Protein AF-A0A4V1DMQ6-F1 (afdb_monomer_lite)

Organism: Escherichia coli O157:H7 (NCBI:txid83334)

Foldseek 3Di:
DDPVVVVVVVVVVVVVVVVVVVVVVVVVVCVVVVVVVLVVLVVVVVPDVVSVVVNVVVVCCCPPNDVVVVVVVVVVVVVVVVVVVDDPPPPVPVVVVVVVVVVVPDD

Sequence (107 aa):
MSIVSQTRNKELLDKKIRSEIEAIKKIIAEFDVVKESVNELSEKAKTDPQAAEKLNKLIEGYTYGEERKLYDSALSKIEKLIETLSPARSKSQSTMNQRNRNNRKIV

InterPro domains:
  IPR021545 Type III secretion system filament chaperone CesA [PF11439] (1-95)
  IPR035074 EspA/CesA-like [SSF116927] (3-85)

Secondary structure (DSSP, 8-state):
--HHHHHHHHHHHHHHHHHHHHHHHHHHHHHHHHHHHHHHHHHHHTT-HHHHHHHHHHHHHHHTSHHHHHHHHHHHHHHHHHHHHS----TTSTTHHHHHHHTT---

Radius of gyration: 24.36 Å; chains: 1; bounding box: 50×64×53 Å

pLDDT: mean 85.36, std 18.21, range [43.12, 97.88]

Structure (mmCIF, N/CA/C/O backbone):
data_AF-A0A4V1DMQ6-F1
#
_entry.id   AF-A0A4V1DMQ6-F1
#
loop_
_atom_site.group_PDB
_atom_site.id
_atom_site.type_symbol
_atom_site.label_atom_id
_atom_site.label_alt_id
_atom_site.label_comp_id
_atom_site.label_asym_id
_atom_site.label_entity_id
_atom_site.label_seq_id
_atom_site.pdbx_PDB_ins_code
_atom_site.Cartn_x
_atom_site.Cartn_y
_atom_site.Cartn_z
_atom_site.occupancy
_atom_site.B_iso_or_equiv
_atom_site.auth_seq_id
_atom_site.auth_comp_id
_atom_site.auth_asym_id
_atom_site.auth_atom_id
_atom_site.pdbx_PDB_model_num
ATOM 1 N N . MET A 1 1 ? 33.163 -5.707 -25.735 1.00 60.22 1 MET A N 1
ATOM 2 C CA . MET A 1 1 ? 31.823 -6.280 -25.467 1.00 60.22 1 MET A CA 1
ATOM 3 C C . MET A 1 1 ? 31.078 -6.329 -26.800 1.00 60.22 1 MET A C 1
ATOM 5 O O . MET A 1 1 ? 31.048 -5.303 -27.464 1.00 60.22 1 MET A O 1
ATOM 9 N N . SER A 1 2 ? 30.593 -7.493 -27.251 1.00 82.69 2 SER A N 1
ATOM 10 C CA . SER A 1 2 ? 29.966 -7.638 -28.582 1.00 82.69 2 SER A CA 1
ATOM 11 C C . SER A 1 2 ? 28.558 -7.024 -28.616 1.00 82.69 2 SER A C 1
ATOM 13 O O . SER A 1 2 ? 27.856 -7.062 -27.604 1.00 82.69 2 SER A O 1
ATOM 15 N N . ILE A 1 3 ? 28.128 -6.505 -29.775 1.00 82.06 3 ILE A N 1
ATOM 16 C CA . ILE A 1 3 ? 26.771 -5.969 -30.010 1.00 82.06 3 ILE A CA 1
ATOM 17 C C . ILE A 1 3 ? 25.709 -7.006 -29.611 1.00 82.06 3 ILE A C 1
ATOM 19 O O . ILE A 1 3 ? 24.742 -6.675 -28.934 1.00 82.06 3 ILE A O 1
ATOM 23 N N . VAL A 1 4 ? 25.945 -8.284 -29.923 1.00 81.81 4 VAL A N 1
ATOM 24 C CA . VAL A 1 4 ? 25.054 -9.401 -29.561 1.00 81.81 4 VAL A CA 1
ATOM 25 C C . VAL A 1 4 ? 24.904 -9.536 -28.040 1.00 81.81 4 VAL A C 1
ATOM 27 O O . VAL A 1 4 ? 23.799 -9.723 -27.532 1.00 81.81 4 VAL A O 1
ATOM 30 N N . SER A 1 5 ? 26.002 -9.389 -27.291 1.00 81.88 5 SER A N 1
ATOM 31 C CA . SER A 1 5 ? 25.982 -9.424 -25.824 1.00 81.88 5 SER A CA 1
ATOM 32 C C . SER A 1 5 ? 25.246 -8.217 -25.234 1.00 81.88 5 SER A C 1
ATOM 34 O O . SER A 1 5 ? 24.530 -8.362 -24.247 1.00 81.88 5 SER A O 1
ATOM 36 N N . GLN A 1 6 ? 25.378 -7.033 -25.840 1.00 82.25 6 GLN A N 1
ATOM 37 C CA . GLN A 1 6 ? 24.663 -5.831 -25.400 1.00 82.25 6 GLN A CA 1
ATOM 38 C C . GLN A 1 6 ? 23.152 -5.938 -25.641 1.00 82.25 6 GLN A C 1
ATOM 40 O O . GLN A 1 6 ? 22.377 -5.616 -24.742 1.00 82.25 6 GLN A O 1
ATOM 45 N N . THR A 1 7 ? 22.728 -6.422 -26.811 1.00 85.62 7 THR A N 1
ATOM 46 C CA . THR A 1 7 ? 21.306 -6.625 -27.133 1.00 85.62 7 THR A CA 1
ATOM 47 C C . THR A 1 7 ? 20.667 -7.639 -26.188 1.00 85.62 7 THR A C 1
ATOM 49 O O . THR A 1 7 ? 19.647 -7.339 -25.570 1.00 85.62 7 THR A O 1
ATOM 52 N N . ARG A 1 8 ? 21.323 -8.785 -25.961 1.00 88.44 8 ARG A N 1
ATOM 53 C CA . ARG A 1 8 ? 20.836 -9.811 -25.026 1.00 88.44 8 ARG A CA 1
ATOM 54 C C . ARG A 1 8 ? 20.702 -9.288 -23.592 1.00 88.44 8 ARG A C 1
ATOM 56 O O . ARG A 1 8 ? 19.732 -9.609 -22.909 1.00 88.44 8 ARG A O 1
ATOM 63 N N . ASN A 1 9 ? 21.648 -8.466 -23.137 1.00 90.38 9 ASN A N 1
ATOM 64 C CA . ASN A 1 9 ? 21.588 -7.864 -21.803 1.00 90.38 9 ASN A CA 1
ATOM 65 C C . ASN A 1 9 ? 20.444 -6.846 -21.676 1.00 90.38 9 ASN A C 1
ATOM 67 O O . ASN A 1 9 ? 19.779 -6.815 -20.642 1.00 90.38 9 ASN A O 1
ATOM 71 N N . LYS A 1 10 ? 20.179 -6.050 -22.721 1.00 91.50 10 LYS A N 1
ATOM 72 C CA . LYS A 1 10 ? 19.046 -5.111 -22.747 1.00 91.50 10 LYS A CA 1
ATOM 73 C C . LYS A 1 10 ? 17.703 -5.837 -22.702 1.00 91.50 10 LYS A C 1
ATOM 75 O O . LYS A 1 10 ? 16.849 -5.461 -21.910 1.00 91.50 10 LYS A O 1
ATOM 80 N N . GLU A 1 11 ? 17.538 -6.899 -23.488 1.00 92.81 11 GLU A N 1
ATOM 81 C CA . GLU A 1 11 ? 16.312 -7.710 -23.479 1.00 92.81 11 GLU A CA 1
ATOM 82 C C . GLU A 1 11 ? 16.067 -8.383 -22.126 1.00 92.81 11 GLU A C 1
ATOM 84 O O . GLU A 1 11 ? 14.936 -8.427 -21.643 1.00 92.81 11 GLU A O 1
ATOM 89 N N . LEU A 1 12 ? 17.124 -8.906 -21.493 1.00 94.88 12 LEU A N 1
ATOM 90 C CA . LEU A 1 12 ? 17.011 -9.505 -20.166 1.00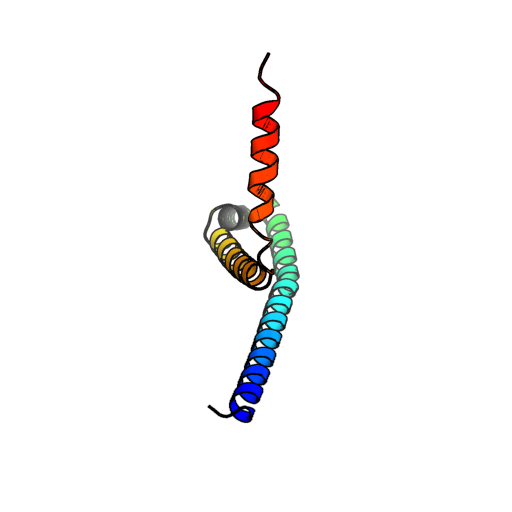 94.88 12 LEU A CA 1
ATOM 91 C C . LEU A 1 12 ? 16.586 -8.467 -19.123 1.00 94.88 12 LEU A C 1
ATOM 93 O O . LEU A 1 12 ? 15.754 -8.763 -18.266 1.00 94.88 12 LEU A O 1
ATOM 97 N N . LEU A 1 13 ? 17.146 -7.258 -19.200 1.00 93.88 13 LEU A N 1
ATOM 98 C CA . LEU A 1 13 ? 16.792 -6.165 -18.305 1.00 93.88 13 LEU A CA 1
ATOM 99 C C . LEU A 1 13 ? 15.345 -5.699 -18.524 1.00 93.88 13 LEU A C 1
ATOM 101 O O . LEU A 1 13 ? 14.619 -5.550 -17.546 1.00 93.88 13 LEU A O 1
ATOM 105 N N . ASP A 1 14 ? 14.902 -5.548 -19.776 1.00 94.56 14 ASP A N 1
ATOM 106 C CA . ASP A 1 14 ? 13.518 -5.175 -20.108 1.00 94.56 14 ASP A CA 1
ATOM 107 C C . ASP A 1 14 ? 12.511 -6.188 -19.549 1.00 94.56 14 ASP A C 1
ATOM 109 O O . ASP A 1 14 ? 11.545 -5.814 -18.884 1.00 94.56 14 ASP A O 1
ATOM 113 N N . LYS A 1 15 ? 12.782 -7.490 -19.720 1.00 96.06 15 LYS A N 1
ATOM 114 C CA . LYS A 1 15 ? 11.943 -8.555 -19.150 1.00 96.06 15 LYS A CA 1
ATOM 115 C C . LYS A 1 15 ? 11.864 -8.470 -17.629 1.00 96.06 15 LYS A C 1
ATOM 117 O O . LYS A 1 15 ? 10.775 -8.600 -17.081 1.00 96.06 15 LYS A O 1
ATOM 122 N N . LYS A 1 16 ? 12.991 -8.229 -16.949 1.00 96.06 16 LYS A N 1
ATOM 123 C CA . LYS A 1 16 ? 13.005 -8.062 -15.488 1.00 96.06 16 LYS A CA 1
ATOM 124 C C . LYS A 1 16 ? 12.176 -6.857 -15.053 1.00 96.06 16 LYS A C 1
ATOM 126 O O . LYS A 1 16 ? 11.348 -7.002 -14.165 1.00 96.06 16 LYS A O 1
ATOM 131 N N . ILE A 1 17 ? 12.343 -5.707 -15.709 1.00 94.75 17 ILE A N 1
ATOM 132 C CA . ILE A 1 17 ? 11.579 -4.490 -15.398 1.00 94.75 17 ILE A CA 1
ATOM 133 C C . ILE A 1 17 ? 10.075 -4.736 -15.562 1.00 94.75 17 ILE A C 1
ATOM 135 O O . ILE A 1 17 ? 9.300 -4.387 -14.675 1.00 94.75 17 ILE A O 1
ATOM 139 N N . ARG A 1 18 ? 9.650 -5.385 -16.654 1.00 96.19 18 ARG A N 1
ATOM 140 C CA . ARG A 1 18 ? 8.238 -5.744 -16.861 1.00 96.19 18 ARG A CA 1
ATOM 141 C C . ARG A 1 18 ? 7.710 -6.662 -15.760 1.00 96.19 18 ARG A C 1
ATOM 143 O O . ARG A 1 18 ? 6.614 -6.425 -15.267 1.00 96.19 18 ARG A O 1
ATOM 150 N N . SER A 1 19 ? 8.483 -7.671 -15.357 1.00 97.31 19 SER A N 1
ATOM 151 C CA . SER A 1 19 ? 8.092 -8.569 -14.266 1.00 97.31 19 SER A CA 1
ATOM 152 C C . SER A 1 19 ? 7.914 -7.833 -12.937 1.00 97.31 19 SER A C 1
ATOM 154 O O . SER A 1 19 ? 6.923 -8.070 -12.253 1.00 97.31 19 SER A O 1
ATOM 156 N N . GLU A 1 20 ? 8.823 -6.917 -12.592 1.00 96.94 20 GLU A N 1
ATOM 157 C CA . GLU A 1 20 ? 8.705 -6.102 -11.374 1.00 96.94 20 GLU A CA 1
ATOM 158 C C . GLU A 1 20 ? 7.476 -5.182 -11.422 1.00 96.94 20 GLU A C 1
ATOM 160 O O . GLU A 1 20 ? 6.742 -5.076 -10.442 1.00 96.94 20 GLU A O 1
ATOM 165 N N . ILE A 1 21 ? 7.187 -4.566 -12.575 1.00 96.44 21 ILE A N 1
ATOM 166 C CA . ILE A 1 21 ? 5.981 -3.740 -12.756 1.00 96.44 21 ILE A CA 1
ATOM 167 C C . ILE A 1 21 ? 4.712 -4.567 -12.520 1.00 96.44 21 ILE A C 1
ATOM 169 O O . ILE A 1 21 ? 3.801 -4.113 -11.828 1.00 96.44 21 ILE A O 1
ATOM 173 N N . GLU A 1 22 ? 4.638 -5.778 -13.071 1.00 97.50 22 GLU A N 1
ATOM 174 C CA . GLU A 1 22 ? 3.479 -6.652 -12.871 1.00 97.50 22 GLU A CA 1
ATOM 175 C C . GLU A 1 22 ? 3.365 -7.148 -11.424 1.00 97.50 22 GLU A C 1
ATOM 177 O O . GLU A 1 22 ? 2.256 -7.243 -10.899 1.00 97.50 22 GLU A O 1
ATOM 182 N N . ALA A 1 23 ? 4.485 -7.407 -10.745 1.00 97.19 23 ALA A N 1
ATOM 183 C CA . ALA A 1 23 ? 4.479 -7.733 -9.321 1.00 97.19 23 ALA A CA 1
ATOM 184 C C . ALA A 1 23 ? 3.930 -6.567 -8.478 1.00 97.19 23 ALA A C 1
ATOM 186 O O . ALA A 1 23 ? 3.040 -6.773 -7.656 1.00 97.19 23 ALA A O 1
ATOM 187 N N . ILE A 1 24 ? 4.381 -5.335 -8.739 1.00 96.38 24 ILE A N 1
ATOM 188 C CA . ILE A 1 24 ? 3.886 -4.131 -8.052 1.00 96.38 24 ILE A CA 1
ATOM 189 C C . ILE A 1 24 ? 2.383 -3.940 -8.295 1.00 96.38 24 ILE A C 1
ATOM 191 O O . ILE A 1 24 ? 1.640 -3.672 -7.353 1.00 96.38 24 ILE A O 1
ATOM 195 N N . LYS A 1 25 ? 1.904 -4.120 -9.533 1.00 96.69 25 LYS A N 1
ATOM 196 C CA . LYS A 1 25 ? 0.467 -4.028 -9.848 1.00 96.69 25 LYS A CA 1
ATOM 197 C C . LYS A 1 25 ? -0.371 -5.045 -9.076 1.00 96.69 25 LYS A C 1
ATOM 199 O O . LYS A 1 25 ? -1.452 -4.695 -8.614 1.00 96.69 25 LYS A O 1
ATOM 204 N N . LYS A 1 26 ? 0.118 -6.279 -8.927 1.00 96.81 26 LYS A N 1
ATOM 205 C CA . LYS A 1 26 ? -0.566 -7.314 -8.136 1.00 96.81 26 LYS A CA 1
ATOM 206 C C . LYS A 1 26 ? -0.663 -6.925 -6.667 1.00 96.81 26 LYS A C 1
ATOM 208 O O . LYS A 1 26 ? -1.753 -6.984 -6.117 1.00 96.81 26 LYS A O 1
ATOM 213 N N . ILE A 1 27 ? 0.428 -6.435 -6.079 1.00 95.50 27 ILE A N 1
ATOM 214 C CA . ILE A 1 27 ? 0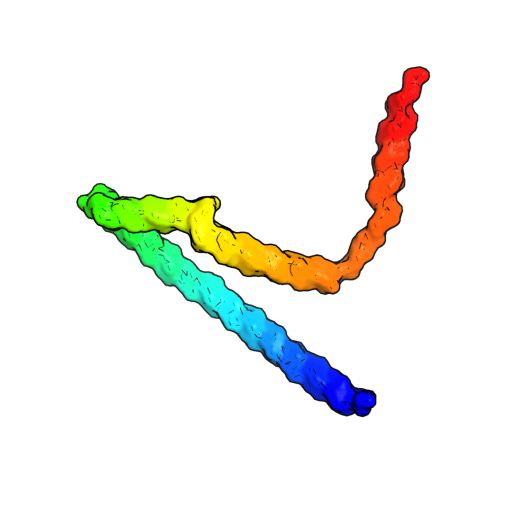.436 -5.956 -4.688 1.00 95.50 27 ILE A CA 1
ATOM 215 C C . ILE A 1 27 ? -0.584 -4.822 -4.493 1.00 95.50 27 ILE A C 1
ATOM 217 O O . ILE A 1 27 ? -1.314 -4.810 -3.506 1.00 95.50 27 ILE A O 1
ATOM 221 N N . ILE A 1 28 ? -0.676 -3.883 -5.442 1.00 94.94 28 ILE A N 1
ATOM 222 C CA . ILE A 1 28 ? -1.665 -2.795 -5.383 1.00 94.94 28 ILE A CA 1
ATOM 223 C C . ILE A 1 28 ? -3.098 -3.345 -5.441 1.00 94.94 28 ILE A C 1
ATOM 225 O O . ILE A 1 28 ? -3.950 -2.869 -4.698 1.00 94.94 28 ILE A O 1
ATOM 229 N N . ALA A 1 29 ? -3.366 -4.347 -6.281 1.00 94.25 29 ALA A N 1
ATOM 230 C CA . ALA A 1 29 ? -4.686 -4.976 -6.363 1.00 94.25 29 ALA A CA 1
ATOM 231 C C . ALA A 1 29 ? -5.045 -5.756 -5.084 1.00 94.25 29 ALA A C 1
ATOM 233 O O . ALA A 1 29 ? -6.170 -5.677 -4.601 1.00 94.25 29 ALA A O 1
ATOM 234 N N . GLU A 1 30 ? -4.085 -6.466 -4.488 1.00 95.50 30 GLU A N 1
ATOM 235 C CA . GLU A 1 30 ? -4.269 -7.172 -3.211 1.00 95.50 30 GLU A CA 1
ATOM 236 C C . GLU A 1 30 ? -4.582 -6.210 -2.051 1.00 95.50 30 GLU A C 1
ATOM 238 O O . GLU A 1 30 ? -5.220 -6.597 -1.070 1.00 95.50 30 GLU A O 1
ATOM 243 N N . PHE A 1 31 ? -4.208 -4.934 -2.174 1.00 93.75 31 PHE A N 1
ATOM 244 C CA . PHE A 1 31 ? -4.505 -3.917 -1.169 1.00 93.75 31 PHE A CA 1
ATOM 245 C C . PHE A 1 31 ? -6.009 -3.622 -1.023 1.00 93.75 31 PHE A C 1
ATOM 247 O O . PHE A 1 31 ? -6.433 -3.122 0.022 1.00 93.75 31 PHE A O 1
ATOM 254 N N . ASP A 1 32 ? -6.844 -3.967 -2.008 1.00 92.56 32 ASP A N 1
ATOM 255 C CA . ASP A 1 32 ? -8.300 -3.869 -1.853 1.00 92.56 32 ASP A CA 1
ATOM 256 C C . ASP A 1 32 ? -8.833 -4.851 -0.796 1.00 92.56 32 ASP A C 1
ATOM 258 O O . ASP A 1 32 ? -9.697 -4.479 -0.003 1.00 92.56 32 ASP A O 1
ATOM 262 N N . VAL A 1 33 ? -8.236 -6.042 -0.667 1.00 94.19 33 VAL A N 1
ATOM 263 C CA . VAL A 1 33 ? -8.575 -6.999 0.406 1.00 94.19 33 VAL A CA 1
ATOM 264 C C . VAL A 1 33 ? -8.179 -6.444 1.781 1.00 94.19 33 VAL A C 1
ATOM 266 O O . VAL A 1 33 ? -8.898 -6.602 2.773 1.00 94.19 33 VAL A O 1
ATOM 269 N N . VAL A 1 34 ? -7.045 -5.739 1.856 1.00 94.06 34 VAL A N 1
ATOM 270 C CA . VAL A 1 34 ? -6.611 -5.053 3.085 1.00 94.06 34 VAL A CA 1
ATOM 271 C C . VAL A 1 34 ? -7.606 -3.955 3.464 1.00 94.06 34 VAL A C 1
ATOM 273 O O . VAL A 1 34 ? -7.968 -3.829 4.633 1.00 94.06 34 VAL A O 1
ATOM 276 N N . LYS A 1 35 ? -8.101 -3.193 2.483 1.00 95.00 35 LYS A N 1
ATOM 277 C CA . LYS A 1 35 ? -9.117 -2.153 2.692 1.00 95.00 35 LYS A CA 1
ATOM 278 C C . LYS A 1 35 ? -10.416 -2.732 3.258 1.00 95.00 35 LYS A C 1
ATOM 280 O O . LYS A 1 35 ? -10.951 -2.178 4.216 1.00 95.00 35 LYS A O 1
ATOM 285 N N . GLU A 1 36 ? -10.894 -3.852 2.719 1.00 95.75 36 GLU A N 1
ATOM 286 C CA . GLU A 1 36 ? -12.062 -4.563 3.259 1.00 95.75 36 GLU A CA 1
ATOM 287 C C . GLU A 1 36 ? -11.830 -5.001 4.711 1.00 95.75 36 GLU A C 1
ATOM 289 O O . GLU A 1 36 ? -12.649 -4.713 5.583 1.00 95.75 36 GLU A O 1
ATOM 294 N N . SER A 1 37 ? -10.661 -5.574 5.002 1.00 95.25 37 SER A N 1
ATOM 295 C CA . SER A 1 37 ? -10.288 -6.001 6.359 1.00 95.25 37 SER A CA 1
ATOM 296 C C . SER A 1 37 ? -10.243 -4.837 7.362 1.00 95.25 37 SER A C 1
ATOM 298 O O . SER A 1 37 ? -10.641 -4.986 8.519 1.00 95.25 37 SER A O 1
ATOM 300 N N . VAL A 1 38 ? -9.781 -3.655 6.937 1.00 96.19 38 VAL A N 1
ATOM 301 C CA . VAL A 1 38 ? -9.778 -2.439 7.771 1.00 96.19 38 VAL A CA 1
ATOM 302 C C . VAL A 1 38 ? -11.202 -1.942 8.032 1.00 96.19 38 VAL A C 1
ATOM 304 O O . VAL A 1 38 ? -11.502 -1.531 9.153 1.00 96.19 38 VAL A O 1
ATOM 307 N N . ASN A 1 39 ? -12.100 -2.028 7.048 1.00 96.00 39 ASN A N 1
ATOM 308 C CA . ASN A 1 39 ? -13.510 -1.683 7.244 1.00 96.00 39 ASN A CA 1
ATOM 309 C C . ASN A 1 39 ? -14.186 -2.636 8.240 1.00 96.00 39 ASN A C 1
ATOM 311 O O . ASN A 1 39 ? -14.880 -2.183 9.147 1.00 96.00 39 ASN A O 1
ATOM 315 N N . GLU A 1 40 ? -13.931 -3.943 8.142 1.00 96.88 40 GLU A N 1
ATOM 316 C CA . GLU A 1 40 ? -14.420 -4.910 9.131 1.00 96.88 40 GLU A CA 1
ATOM 317 C C . GLU A 1 40 ? -13.879 -4.629 10.538 1.00 96.88 40 GLU A C 1
ATOM 319 O O . GLU A 1 40 ? -14.609 -4.743 11.527 1.00 96.88 40 GLU A O 1
ATOM 324 N N . LEU A 1 41 ? -12.601 -4.251 10.649 1.00 96.81 41 LEU A N 1
ATOM 325 C CA . LEU A 1 41 ? -12.007 -3.836 11.920 1.00 96.81 41 LEU A CA 1
ATOM 326 C C . LEU A 1 41 ? -12.691 -2.575 12.466 1.00 96.81 41 LEU A C 1
ATOM 328 O O . LEU A 1 41 ? -12.923 -2.489 13.671 1.00 96.81 41 LEU A O 1
ATOM 332 N N . SER A 1 42 ? -13.053 -1.632 11.594 1.00 96.25 42 SER A N 1
ATOM 333 C CA . SER A 1 42 ? -13.794 -0.424 11.960 1.00 96.25 42 SER A CA 1
ATOM 334 C C . SER A 1 42 ? -15.195 -0.732 12.486 1.00 96.25 42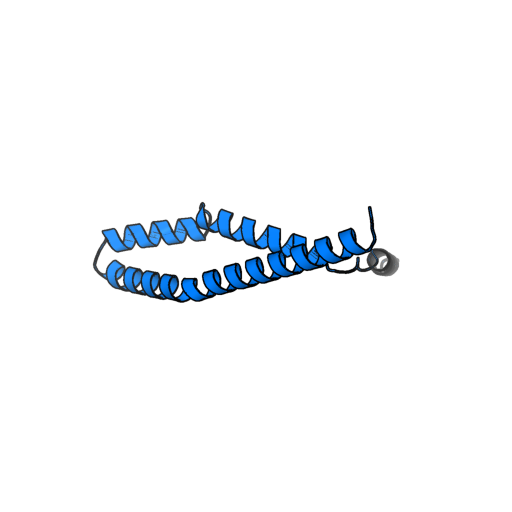 SER A C 1
ATOM 336 O O . SER A 1 42 ? -15.592 -0.187 13.515 1.00 96.25 42 SER A O 1
ATOM 338 N N . GLU A 1 43 ? -15.915 -1.664 11.861 1.00 97.50 43 GLU A N 1
ATOM 339 C CA . GLU A 1 43 ? -17.213 -2.115 12.367 1.00 97.50 43 GLU A CA 1
ATOM 340 C C . GLU A 1 43 ? -17.083 -2.785 13.741 1.00 97.50 43 GLU A C 1
ATOM 342 O O . GLU A 1 43 ? -17.834 -2.456 14.660 1.00 97.50 43 GLU A O 1
ATOM 347 N N . LYS A 1 44 ? -16.077 -3.651 13.929 1.00 97.19 44 LYS A N 1
ATOM 348 C CA . LYS A 1 44 ? -15.795 -4.288 15.230 1.00 97.19 44 LYS A CA 1
ATOM 349 C C . LYS A 1 44 ? -15.419 -3.267 16.307 1.00 97.19 44 LYS A C 1
ATOM 351 O O . LYS A 1 44 ? -15.849 -3.398 17.452 1.00 97.19 44 LYS A O 1
ATOM 356 N N . ALA A 1 45 ? -14.672 -2.224 15.947 1.00 96.94 45 ALA A N 1
ATOM 357 C CA . ALA A 1 45 ? -14.240 -1.167 16.861 1.00 96.94 45 ALA A CA 1
ATOM 358 C C . ALA A 1 45 ? -15.397 -0.365 17.482 1.00 96.94 45 ALA A C 1
ATOM 360 O O . ALA A 1 45 ? -15.208 0.253 18.527 1.00 96.94 45 ALA A O 1
ATOM 361 N N . LYS A 1 46 ? -16.603 -0.396 16.893 1.00 95.88 46 LYS A N 1
ATOM 362 C CA . LYS A 1 46 ? -17.796 0.251 17.472 1.00 95.88 46 LYS A CA 1
ATOM 363 C C . LYS A 1 46 ? -18.216 -0.367 18.804 1.00 95.88 46 LYS A C 1
ATOM 365 O O . LYS A 1 46 ? -18.832 0.310 19.622 1.00 95.88 46 LYS A O 1
ATOM 370 N N . THR A 1 47 ? -17.914 -1.647 19.006 1.00 96.00 47 THR A N 1
ATOM 371 C CA . THR A 1 47 ? -18.361 -2.416 20.175 1.00 96.00 47 THR A CA 1
ATOM 372 C C . THR A 1 47 ? -17.218 -3.067 20.948 1.00 96.00 47 THR A C 1
ATOM 374 O O . THR A 1 47 ? -17.404 -3.407 22.112 1.00 96.00 47 THR A O 1
ATOM 377 N N . ASP A 1 48 ? -16.048 -3.249 20.328 1.00 97.50 48 ASP A N 1
ATOM 378 C CA . ASP A 1 48 ? -14.863 -3.857 20.940 1.00 97.50 48 ASP A CA 1
ATOM 379 C C . ASP A 1 48 ? -13.724 -2.825 21.115 1.00 97.50 48 ASP A C 1
ATOM 381 O O . ASP A 1 48 ? -13.103 -2.408 20.129 1.00 97.50 48 ASP A O 1
ATOM 385 N N . PRO A 1 49 ? -13.386 -2.446 22.365 1.00 96.38 49 PRO A N 1
ATOM 386 C CA . PRO A 1 49 ? -12.278 -1.539 22.660 1.00 96.38 49 PRO A CA 1
ATOM 387 C C . PRO A 1 49 ? -10.909 -2.033 22.173 1.00 96.38 49 PRO A C 1
ATOM 389 O O . PRO A 1 49 ? -10.062 -1.215 21.818 1.00 96.38 49 PRO A O 1
ATOM 392 N N . GLN A 1 50 ? -10.672 -3.349 22.113 1.00 96.88 50 GLN A N 1
ATOM 393 C CA . GLN A 1 50 ? -9.403 -3.885 21.606 1.00 96.88 50 GLN A CA 1
ATOM 394 C C . GLN A 1 50 ? -9.291 -3.706 20.090 1.00 96.88 50 GLN A C 1
ATOM 396 O O . GLN A 1 50 ? -8.209 -3.426 19.568 1.00 96.88 50 GLN A O 1
ATOM 401 N N . ALA A 1 51 ? -10.405 -3.854 19.369 1.00 97.00 51 ALA A N 1
ATOM 402 C CA . ALA A 1 51 ? -10.467 -3.549 17.944 1.00 97.00 51 ALA A CA 1
ATOM 403 C C . ALA A 1 51 ? -10.258 -2.047 17.688 1.00 97.00 51 ALA A C 1
ATOM 405 O O . ALA A 1 51 ? -9.522 -1.690 16.768 1.00 97.00 51 ALA A O 1
ATOM 406 N N . ALA A 1 52 ? -10.817 -1.178 18.538 1.00 97.38 52 ALA A N 1
ATOM 407 C CA . ALA A 1 52 ? -10.595 0.265 18.465 1.00 97.38 52 ALA A CA 1
ATOM 408 C C . ALA A 1 52 ? -9.124 0.645 18.695 1.00 97.38 52 ALA A C 1
ATOM 410 O O . ALA A 1 52 ? -8.567 1.431 17.931 1.00 97.38 52 ALA A O 1
ATOM 411 N N . GLU A 1 53 ? -8.455 0.047 19.685 1.00 97.88 53 GLU A N 1
ATOM 412 C CA . GLU A 1 53 ? -7.027 0.288 19.925 1.00 97.88 53 GLU A CA 1
ATOM 413 C C . GLU A 1 53 ? -6.166 -0.145 18.729 1.00 97.88 53 GLU A C 1
ATOM 415 O O . GLU A 1 53 ? -5.269 0.585 18.302 1.00 97.88 53 GLU A O 1
ATOM 420 N N . LYS A 1 54 ? -6.459 -1.315 18.145 1.00 97.12 54 LYS A N 1
ATOM 421 C CA . LYS A 1 54 ? -5.776 -1.794 16.934 1.00 97.12 54 LYS A CA 1
ATOM 422 C C . LYS A 1 54 ? -5.990 -0.849 15.754 1.00 97.12 54 LYS A C 1
ATOM 424 O O . LYS A 1 54 ? -5.029 -0.537 15.056 1.00 97.12 54 LYS A O 1
ATOM 429 N N . LEU A 1 55 ? -7.220 -0.379 15.544 1.00 97.62 55 LEU A N 1
ATOM 430 C CA . LEU A 1 55 ? -7.532 0.570 14.478 1.00 97.62 55 LEU A CA 1
ATOM 431 C C . LEU A 1 55 ? -6.789 1.896 14.676 1.00 97.62 55 LEU A C 1
ATOM 433 O O . LEU A 1 55 ? -6.208 2.405 13.723 1.00 97.62 55 LEU A O 1
ATOM 437 N N . ASN A 1 56 ? -6.735 2.414 15.904 1.00 97.00 56 ASN A N 1
ATOM 438 C CA . ASN A 1 56 ? -5.993 3.635 16.217 1.00 97.00 56 ASN A CA 1
ATOM 439 C C . ASN A 1 56 ? -4.498 3.468 15.933 1.00 97.00 56 ASN A C 1
ATOM 441 O O . ASN A 1 56 ? -3.921 4.294 15.235 1.00 97.00 56 ASN A O 1
ATOM 445 N N . LYS A 1 57 ? -3.886 2.357 16.364 1.00 97.44 57 LYS A N 1
ATOM 446 C CA . LYS A 1 57 ? -2.481 2.047 16.047 1.00 97.44 57 LYS A CA 1
ATOM 447 C C . LYS A 1 57 ? -2.220 1.996 14.542 1.00 97.44 57 LYS A C 1
ATOM 449 O O . LYS A 1 57 ? -1.203 2.513 14.089 1.00 97.44 57 LYS A O 1
ATOM 454 N N . LEU A 1 58 ? -3.139 1.422 13.762 1.00 96.75 58 LEU A N 1
ATOM 455 C CA . LEU A 1 58 ? -3.044 1.449 12.301 1.00 96.75 58 LEU A CA 1
ATOM 456 C C . LEU A 1 58 ? -3.146 2.882 11.762 1.00 96.75 58 LEU A C 1
ATOM 458 O O . LEU A 1 58 ? -2.324 3.279 10.944 1.00 96.75 58 LEU A O 1
ATOM 462 N N . ILE A 1 59 ? -4.100 3.689 12.231 1.00 96.62 59 ILE A N 1
ATOM 463 C CA . ILE A 1 59 ? -4.237 5.090 11.803 1.00 96.62 59 ILE A CA 1
ATOM 464 C C . ILE A 1 59 ? -2.944 5.870 12.074 1.00 96.62 59 ILE A C 1
ATOM 466 O O . ILE A 1 59 ? -2.447 6.557 11.181 1.00 96.62 59 ILE A O 1
ATOM 470 N N . GLU A 1 60 ? -2.367 5.740 13.267 1.00 97.12 60 GLU A N 1
ATOM 471 C CA . GLU A 1 60 ? -1.094 6.377 13.629 1.00 97.12 60 GLU A CA 1
ATOM 472 C C . GLU A 1 60 ? 0.055 5.893 12.727 1.00 97.12 60 GLU A C 1
ATOM 4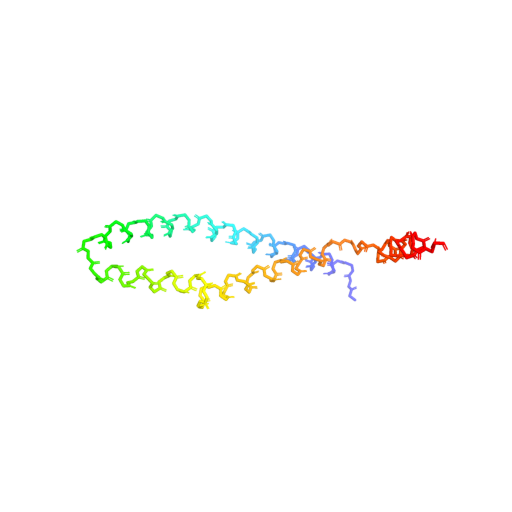74 O O . GLU A 1 60 ? 0.806 6.699 12.166 1.00 97.12 60 GLU A O 1
ATOM 479 N N . GLY A 1 61 ? 0.134 4.580 12.498 1.00 97.75 61 GLY A N 1
ATOM 480 C CA . GLY A 1 61 ? 1.097 3.943 11.599 1.00 97.75 61 GLY A CA 1
ATOM 481 C C . GLY A 1 61 ? 1.086 4.518 10.179 1.00 97.75 61 GLY A C 1
ATOM 482 O O . GLY A 1 61 ? 2.119 4.933 9.643 1.00 97.75 61 GLY A O 1
ATOM 483 N N . TYR A 1 62 ? -0.106 4.635 9.588 1.00 96.38 62 TYR A N 1
ATOM 484 C CA . TYR A 1 62 ? -0.305 5.130 8.220 1.00 96.38 62 TYR A CA 1
ATOM 485 C C . TYR A 1 62 ? -0.278 6.663 8.090 1.00 96.38 62 TYR A C 1
ATOM 487 O O . TYR A 1 62 ? -0.160 7.184 6.975 1.00 96.38 62 TYR A O 1
ATOM 495 N N . THR A 1 63 ? -0.363 7.410 9.194 1.00 94.56 63 THR A N 1
ATOM 496 C CA . THR A 1 63 ? -0.286 8.881 9.172 1.00 94.56 63 THR A CA 1
ATOM 497 C C . THR A 1 63 ? 1.130 9.397 9.385 1.00 94.56 63 THR A C 1
ATOM 499 O O . THR A 1 63 ? 1.565 10.260 8.623 1.00 94.56 63 THR A O 1
ATOM 502 N N . TYR A 1 64 ? 1.857 8.875 10.374 1.00 93.69 64 TYR A N 1
ATOM 503 C CA . TYR A 1 64 ? 3.213 9.335 10.711 1.00 93.69 64 TYR A CA 1
ATOM 504 C C . TYR A 1 64 ? 4.164 8.226 11.195 1.00 93.69 64 TYR A C 1
ATOM 506 O O . TYR A 1 64 ? 5.334 8.504 11.475 1.00 93.69 64 TYR A O 1
ATOM 514 N N . GLY A 1 65 ? 3.689 6.984 11.305 1.00 96.00 65 GLY A N 1
ATOM 515 C CA . GLY A 1 65 ? 4.483 5.832 11.727 1.00 96.00 65 GLY A CA 1
ATOM 516 C C . GLY A 1 65 ? 5.262 5.147 10.600 1.00 96.00 65 GLY A C 1
ATOM 517 O O . GLY A 1 65 ? 5.646 5.756 9.597 1.00 96.00 65 GLY A O 1
ATOM 518 N N . GLU A 1 66 ? 5.555 3.863 10.796 1.00 95.88 66 GLU A N 1
ATOM 519 C CA . GLU A 1 66 ? 6.426 3.093 9.901 1.00 95.88 66 GLU A CA 1
ATOM 520 C C . GLU A 1 66 ? 5.750 2.757 8.570 1.00 95.88 66 GLU A C 1
ATOM 522 O O . GLU A 1 66 ? 6.390 2.845 7.522 1.00 95.88 66 GLU A O 1
ATOM 527 N N . GLU A 1 67 ? 4.450 2.461 8.572 1.00 96.00 67 GLU A N 1
ATOM 528 C CA . GLU A 1 67 ? 3.677 2.207 7.355 1.00 96.00 67 GLU A CA 1
ATOM 529 C C . GLU A 1 67 ? 3.716 3.425 6.430 1.00 96.00 67 GLU A C 1
ATOM 531 O O . GLU A 1 67 ? 3.934 3.286 5.222 1.00 96.00 67 GLU A O 1
ATOM 536 N N . ARG A 1 68 ? 3.611 4.636 6.997 1.00 97.38 68 ARG A N 1
ATOM 537 C CA . ARG A 1 68 ? 3.752 5.871 6.224 1.00 97.38 68 ARG A CA 1
ATOM 538 C C . ARG A 1 68 ? 5.147 6.026 5.621 1.00 97.38 68 ARG A C 1
ATOM 540 O O . ARG A 1 68 ? 5.267 6.338 4.439 1.00 97.38 68 ARG A O 1
ATOM 547 N N . LYS A 1 69 ? 6.204 5.776 6.398 1.00 97.56 69 LYS A N 1
ATOM 548 C CA . LYS A 1 69 ? 7.592 5.865 5.906 1.00 97.56 69 LYS A CA 1
ATOM 549 C C . LYS A 1 69 ? 7.872 4.853 4.796 1.00 97.56 69 LYS A C 1
ATOM 551 O O . LYS A 1 69 ? 8.573 5.180 3.838 1.00 97.56 69 LYS A O 1
ATOM 556 N N . LEU A 1 70 ? 7.329 3.639 4.902 1.00 97.62 70 LEU A N 1
ATOM 557 C CA . LEU A 1 70 ? 7.427 2.619 3.857 1.00 97.62 70 LEU A CA 1
ATOM 558 C C . LEU A 1 70 ? 6.726 3.074 2.574 1.00 97.62 70 LEU A C 1
ATOM 560 O O . LEU A 1 70 ? 7.322 2.981 1.498 1.00 97.62 70 LEU A O 1
ATOM 564 N N . TYR A 1 71 ? 5.513 3.623 2.696 1.00 97.25 71 TYR A N 1
ATOM 565 C CA . TYR A 1 71 ? 4.776 4.207 1.577 1.00 97.25 71 TYR A CA 1
ATOM 566 C C . TYR A 1 71 ? 5.568 5.338 0.901 1.00 97.25 71 TYR A C 1
ATOM 568 O O . TYR A 1 71 ? 5.831 5.269 -0.301 1.00 97.25 71 TYR A O 1
ATOM 576 N N . ASP A 1 72 ? 6.031 6.329 1.668 1.00 95.94 72 ASP A N 1
ATOM 577 C CA . ASP A 1 72 ? 6.778 7.476 1.136 1.00 95.94 72 ASP A CA 1
ATOM 578 C C . ASP A 1 72 ? 8.113 7.036 0.499 1.00 95.94 72 ASP A C 1
ATOM 580 O O . ASP A 1 72 ? 8.528 7.560 -0.538 1.00 95.94 72 ASP A O 1
ATOM 584 N N . SER A 1 73 ? 8.785 6.030 1.074 1.00 97.88 73 SER A N 1
ATOM 585 C CA . SER A 1 73 ? 10.023 5.459 0.525 1.00 97.88 73 SER A CA 1
ATOM 586 C C . SER A 1 73 ? 9.800 4.786 -0.828 1.00 97.88 73 SER A C 1
ATOM 588 O O . SER A 1 73 ? 10.580 4.997 -1.764 1.00 97.88 73 SER A O 1
ATOM 590 N N . ALA A 1 74 ? 8.745 3.975 -0.947 1.00 96.75 74 ALA A N 1
ATOM 591 C CA . ALA A 1 74 ? 8.381 3.330 -2.201 1.00 96.75 74 ALA A CA 1
ATOM 592 C C . ALA A 1 74 ? 8.005 4.376 -3.259 1.00 96.75 74 ALA A C 1
ATOM 594 O O . ALA A 1 74 ? 8.553 4.347 -4.363 1.00 96.75 74 ALA A O 1
ATOM 595 N N . LEU A 1 75 ? 7.161 5.346 -2.893 1.00 97.19 75 LEU A N 1
ATOM 596 C CA . LEU A 1 75 ? 6.735 6.428 -3.775 1.00 97.19 75 LEU A CA 1
ATOM 597 C C . LEU A 1 75 ? 7.934 7.231 -4.297 1.00 97.19 75 LEU A C 1
ATOM 599 O O . LEU A 1 75 ? 8.105 7.353 -5.507 1.00 97.19 75 LEU A O 1
ATOM 603 N N . SER A 1 76 ? 8.836 7.665 -3.410 1.00 97.19 76 SER A N 1
ATOM 604 C CA . SER A 1 76 ? 10.026 8.438 -3.790 1.00 97.19 76 SER A CA 1
ATOM 605 C C . SER A 1 76 ? 10.951 7.679 -4.749 1.00 97.19 76 SER A C 1
ATOM 607 O O . SER A 1 76 ? 11.552 8.273 -5.646 1.00 97.19 76 SER A O 1
ATOM 609 N N . LYS A 1 77 ? 11.088 6.354 -4.597 1.00 96.25 77 LYS A N 1
ATOM 610 C CA . LYS A 1 77 ? 11.883 5.535 -5.529 1.00 96.25 77 LYS A CA 1
ATOM 611 C C . LYS A 1 77 ? 11.251 5.494 -6.920 1.00 96.25 77 LYS A C 1
ATOM 613 O O . LYS A 1 77 ? 11.979 5.605 -7.904 1.00 96.25 77 LYS A O 1
ATOM 618 N N . ILE A 1 78 ? 9.926 5.373 -7.007 1.00 95.06 78 ILE A N 1
ATOM 619 C CA . ILE A 1 78 ? 9.208 5.403 -8.287 1.00 95.06 78 ILE A CA 1
ATOM 620 C C . ILE A 1 78 ? 9.284 6.793 -8.927 1.00 95.06 78 ILE A C 1
ATOM 622 O O . ILE A 1 78 ? 9.583 6.897 -10.115 1.00 95.06 78 ILE A O 1
ATOM 626 N N . GLU A 1 79 ? 9.106 7.864 -8.154 1.00 93.31 79 GLU A N 1
ATOM 627 C CA . GLU A 1 79 ? 9.248 9.240 -8.644 1.00 93.31 79 GLU A CA 1
ATOM 628 C C . GLU A 1 79 ? 10.644 9.502 -9.214 1.00 93.31 79 GLU A C 1
ATOM 630 O O . GLU A 1 79 ? 10.762 10.045 -10.311 1.00 93.31 79 GLU A O 1
ATOM 635 N N . LYS A 1 80 ? 11.704 9.041 -8.535 1.00 94.62 80 LYS A N 1
ATOM 636 C CA . LYS A 1 80 ? 13.081 9.128 -9.049 1.00 94.62 80 LYS A CA 1
ATOM 637 C C . LYS A 1 80 ? 13.247 8.387 -10.373 1.00 94.62 80 LYS A C 1
ATOM 639 O O . LYS A 1 80 ? 13.896 8.904 -11.277 1.00 94.62 80 LYS A O 1
ATOM 644 N N . LEU A 1 81 ? 12.655 7.199 -10.522 1.00 92.56 81 LEU A N 1
ATOM 645 C CA . LEU A 1 81 ? 12.682 6.474 -11.797 1.00 92.56 81 LEU A CA 1
ATOM 646 C C . LEU A 1 81 ? 11.997 7.286 -12.908 1.00 92.56 81 LEU A C 1
ATOM 648 O O . LEU A 1 81 ? 12.564 7.434 -13.989 1.00 92.56 81 LEU A O 1
ATOM 652 N N . ILE A 1 82 ? 10.832 7.878 -12.634 1.00 90.69 82 ILE A N 1
ATOM 653 C CA . ILE A 1 82 ? 10.111 8.736 -13.589 1.00 90.69 82 ILE A CA 1
ATOM 654 C C . ILE A 1 82 ? 10.927 9.990 -13.940 1.00 90.69 82 ILE A C 1
ATOM 656 O O . ILE A 1 82 ? 10.992 10.373 -15.112 1.00 90.69 82 ILE A O 1
ATOM 660 N N . GLU A 1 83 ? 11.584 10.612 -12.960 1.00 91.12 83 GLU A N 1
ATOM 661 C CA . GLU A 1 83 ? 12.462 11.766 -13.175 1.00 91.12 83 GLU A CA 1
ATOM 662 C C . GLU A 1 83 ? 13.611 11.410 -14.126 1.00 91.12 83 GLU A C 1
ATOM 664 O O . GLU A 1 83 ? 13.865 12.146 -15.076 1.00 91.12 83 GLU A O 1
ATOM 669 N N . THR A 1 84 ? 14.247 10.245 -13.948 1.00 89.19 84 THR A N 1
ATOM 670 C CA . THR A 1 84 ? 15.328 9.799 -14.849 1.00 89.19 84 THR A CA 1
ATOM 671 C C . THR A 1 84 ? 14.865 9.462 -16.267 1.00 89.19 84 THR A C 1
ATOM 673 O O . THR A 1 84 ? 15.670 9.510 -17.196 1.00 89.19 84 THR A O 1
ATOM 676 N N . LEU A 1 85 ? 13.584 9.127 -16.445 1.00 82.94 85 LEU A N 1
ATOM 677 C CA . LEU A 1 85 ? 12.981 8.836 -17.749 1.00 82.94 85 LEU A CA 1
ATOM 678 C C . LEU A 1 85 ? 12.458 10.097 -18.448 1.00 82.94 85 LEU A C 1
ATOM 680 O O . LEU A 1 85 ? 12.256 10.094 -19.663 1.00 82.94 85 LEU A O 1
ATOM 684 N N . SER A 1 86 ? 12.246 11.178 -17.698 1.00 76.19 86 SER A N 1
ATOM 685 C CA . SER A 1 86 ? 11.806 12.453 -18.246 1.00 76.19 86 SER A CA 1
ATOM 686 C C . SER A 1 86 ? 13.002 13.158 -18.899 1.00 76.19 86 SER A C 1
ATOM 688 O O . SER A 1 86 ? 13.989 13.435 -18.215 1.00 76.19 86 SER A O 1
ATOM 690 N N . PRO A 1 87 ? 12.963 13.491 -20.205 1.00 60.94 87 PRO A N 1
ATOM 691 C CA . PRO A 1 87 ? 14.019 14.290 -20.810 1.00 60.94 87 PRO A CA 1
ATOM 692 C C . PRO A 1 87 ? 14.086 15.615 -20.058 1.00 60.94 87 PRO A C 1
ATOM 694 O O . PRO A 1 87 ? 13.054 16.262 -19.865 1.00 60.94 87 PRO A O 1
ATOM 697 N N . ALA A 1 88 ? 15.287 15.990 -19.603 1.00 57.38 88 ALA A N 1
ATOM 698 C CA . ALA A 1 88 ? 15.513 17.210 -18.843 1.00 57.38 88 ALA A CA 1
ATOM 699 C C . ALA A 1 88 ? 14.792 18.370 -19.534 1.00 57.38 88 ALA A C 1
ATOM 701 O O . ALA A 1 88 ? 15.211 18.837 -20.596 1.00 57.38 88 ALA A O 1
ATOM 702 N N . ARG A 1 89 ? 13.681 18.827 -18.946 1.00 48.66 89 ARG A N 1
ATOM 703 C CA . ARG A 1 89 ? 13.027 20.051 -19.387 1.00 48.66 89 ARG A CA 1
ATOM 704 C C . ARG A 1 89 ? 14.089 21.122 -19.210 1.00 48.66 89 ARG A C 1
ATOM 706 O O . ARG A 1 89 ? 14.495 21.401 -18.083 1.00 48.66 89 ARG A O 1
ATOM 713 N N . SER A 1 90 ? 14.617 21.597 -20.335 1.00 47.00 90 SER A N 1
ATOM 714 C CA . SER A 1 90 ? 15.692 22.575 -20.410 1.00 47.00 90 SER A CA 1
ATOM 715 C C . SER A 1 90 ? 15.520 23.613 -19.302 1.00 47.00 90 SER A C 1
ATOM 717 O O . SER A 1 90 ? 14.561 24.390 -19.302 1.00 47.00 90 SER A O 1
ATOM 719 N N . LYS A 1 91 ? 16.448 23.620 -18.336 1.00 48.47 91 LYS A N 1
ATOM 720 C CA . LYS A 1 91 ? 16.515 24.611 -17.248 1.00 48.47 91 LYS A CA 1
ATOM 721 C C . LYS A 1 91 ? 16.660 26.053 -17.777 1.00 48.47 91 LYS A C 1
ATOM 723 O O . LYS A 1 91 ? 16.703 26.987 -16.982 1.00 48.47 91 LYS A O 1
ATOM 728 N N . SER A 1 92 ? 16.684 26.262 -19.095 1.00 44.97 92 SER A N 1
ATOM 729 C CA . SER A 1 92 ? 16.819 27.564 -19.745 1.00 44.97 92 SER A CA 1
ATOM 730 C C . SER A 1 92 ? 15.534 28.401 -19.816 1.00 44.97 92 SER A C 1
ATOM 732 O O . SER A 1 92 ? 15.625 29.567 -20.184 1.00 44.97 92 SER A O 1
ATOM 734 N N . GLN A 1 93 ? 14.351 27.889 -19.445 1.00 43.12 93 GLN A N 1
ATOM 735 C CA . GLN A 1 93 ? 13.119 28.708 -19.443 1.00 43.12 93 GLN A CA 1
ATOM 736 C C . GLN A 1 93 ? 12.749 29.340 -18.089 1.00 43.12 93 GLN A C 1
ATOM 738 O O . GLN A 1 93 ? 11.976 30.299 -18.065 1.00 43.12 93 GLN A O 1
ATOM 743 N N . SER A 1 94 ? 13.326 28.897 -16.964 1.00 44.72 94 SER A N 1
ATOM 744 C CA . SER A 1 94 ? 12.988 29.474 -15.647 1.00 44.72 94 SER A CA 1
ATOM 745 C C . SER A 1 94 ? 13.666 30.818 -15.350 1.00 44.72 94 SER A C 1
ATOM 747 O O . SER A 1 94 ? 13.178 31.567 -14.507 1.00 44.72 94 SER A O 1
ATOM 749 N N . THR A 1 95 ? 14.741 31.187 -16.053 1.00 48.41 95 THR A N 1
ATOM 750 C CA . THR A 1 95 ? 15.442 32.468 -15.823 1.00 48.41 95 THR A CA 1
ATOM 751 C C . THR A 1 95 ? 14.867 33.638 -16.627 1.00 48.41 95 THR A C 1
ATOM 753 O O . THR A 1 95 ? 15.094 34.797 -16.274 1.00 48.41 95 THR A O 1
ATOM 756 N N . MET A 1 96 ? 14.066 33.374 -17.666 1.00 44.50 96 MET A N 1
ATOM 757 C CA . MET A 1 96 ? 13.492 34.429 -18.510 1.00 44.50 96 MET A CA 1
ATOM 758 C C . MET A 1 96 ? 12.236 35.063 -17.884 1.00 44.50 96 MET A C 1
ATOM 760 O O . MET A 1 96 ? 12.029 36.271 -17.995 1.00 44.50 96 MET A O 1
ATOM 764 N N . ASN A 1 97 ? 11.457 34.293 -17.114 1.00 47.03 97 ASN A N 1
ATOM 765 C CA . ASN A 1 97 ? 10.259 34.799 -16.428 1.00 47.03 97 ASN A CA 1
ATOM 766 C C . ASN A 1 97 ? 10.540 35.522 -15.098 1.00 47.03 97 ASN A C 1
ATOM 768 O O . ASN A 1 97 ? 9.672 36.251 -14.617 1.00 47.03 97 ASN A O 1
ATOM 772 N N . GLN A 1 98 ? 11.737 35.379 -14.512 1.00 50.56 98 GLN A N 1
ATOM 773 C CA . GLN A 1 98 ? 12.134 36.159 -13.329 1.00 50.56 98 GLN A CA 1
ATOM 774 C C . GLN A 1 98 ? 12.648 37.559 -13.692 1.00 50.56 98 GLN A C 1
ATOM 776 O O . GLN A 1 98 ? 12.296 38.522 -13.012 1.00 50.56 98 GLN A O 1
ATOM 781 N N . ARG A 1 99 ? 13.391 37.721 -14.800 1.00 50.78 99 ARG A N 1
ATOM 782 C CA . ARG A 1 99 ? 13.845 39.056 -15.248 1.00 50.78 99 ARG A CA 1
ATOM 783 C C . ARG A 1 99 ? 12.684 39.984 -15.620 1.00 50.78 99 ARG A C 1
ATOM 785 O O . ARG A 1 99 ? 12.728 41.166 -15.302 1.00 50.78 99 ARG A O 1
ATOM 792 N N . ASN A 1 100 ? 11.612 39.450 -16.207 1.00 52.03 100 ASN A N 1
ATOM 793 C CA . ASN A 1 100 ? 10.468 40.265 -16.634 1.00 52.03 100 ASN A CA 1
ATOM 794 C C . ASN A 1 100 ? 9.545 40.729 -15.490 1.00 52.03 100 ASN A C 1
ATOM 796 O O . ASN A 1 100 ? 8.761 41.656 -15.683 1.00 52.03 100 ASN A O 1
ATOM 800 N N . ARG A 1 101 ? 9.625 40.118 -14.296 1.00 52.81 101 ARG A N 1
ATOM 801 C CA . ARG A 1 101 ? 8.882 40.593 -13.111 1.00 52.81 101 ARG A CA 1
ATOM 802 C C . ARG A 1 101 ? 9.598 41.730 -12.386 1.00 52.81 101 ARG A C 1
ATOM 804 O O . ARG A 1 101 ? 8.924 42.602 -11.847 1.00 52.81 101 ARG A O 1
ATOM 811 N N . ASN A 1 102 ? 10.929 41.763 -12.425 1.00 54.59 102 ASN A N 1
ATOM 812 C CA . ASN A 1 102 ? 11.708 42.790 -11.728 1.00 54.59 102 ASN A CA 1
ATOM 813 C C . ASN A 1 102 ? 11.766 44.128 -12.485 1.00 54.59 102 ASN A C 1
ATOM 815 O O . ASN A 1 102 ? 11.949 45.161 -11.855 1.00 54.59 102 ASN A O 1
ATOM 819 N N . ASN A 1 103 ? 11.509 44.142 -13.798 1.00 55.50 103 ASN A N 1
ATOM 820 C CA . ASN A 1 103 ? 11.494 45.380 -14.592 1.00 55.50 103 ASN A CA 1
ATOM 821 C C . ASN A 1 103 ? 10.133 46.106 -14.613 1.00 55.50 103 ASN A C 1
ATOM 823 O O . ASN A 1 103 ? 10.026 47.168 -15.215 1.00 55.50 103 ASN A O 1
ATOM 827 N N . ARG A 1 104 ? 9.086 45.568 -13.968 1.00 55.91 104 ARG A N 1
ATOM 828 C CA . ARG A 1 104 ? 7.765 46.229 -13.845 1.00 55.91 104 ARG A CA 1
ATOM 829 C C . ARG A 1 104 ? 7.566 46.992 -12.529 1.00 55.91 104 ARG A C 1
ATOM 831 O O . ARG A 1 104 ? 6.464 47.449 -12.249 1.00 55.91 104 ARG A O 1
ATOM 838 N N . LYS A 1 105 ? 8.620 47.132 -11.724 1.00 53.28 105 LYS A N 1
ATOM 839 C CA . LYS A 1 105 ? 8.661 48.007 -10.546 1.00 53.28 1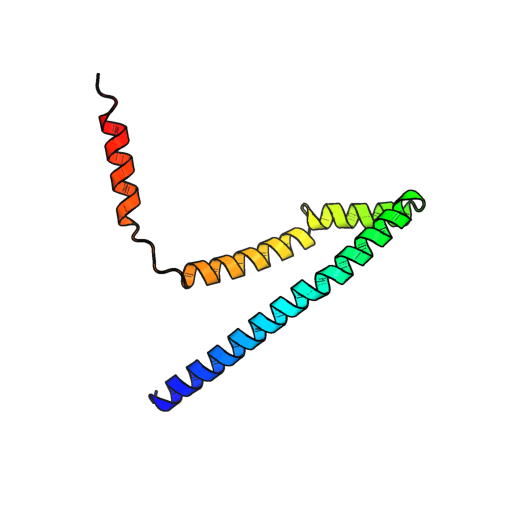05 LYS A CA 1
ATOM 840 C C . LYS A 1 105 ? 9.832 48.977 -10.668 1.00 53.28 105 LYS A C 1
ATOM 842 O O . LYS A 1 105 ? 10.778 48.916 -9.894 1.00 53.28 105 LYS A O 1
ATOM 847 N N . ILE A 1 106 ? 9.767 49.856 -11.656 1.00 47.81 106 ILE A N 1
ATOM 848 C CA . ILE A 1 106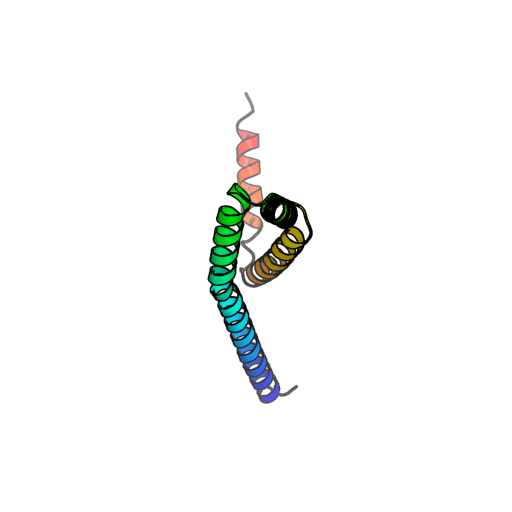 ? 10.436 51.151 -11.579 1.00 47.81 106 ILE A CA 1
ATOM 849 C C . ILE A 1 106 ? 9.347 52.161 -11.928 1.00 47.81 106 ILE A C 1
ATOM 851 O O . ILE A 1 106 ? 8.752 52.081 -13.002 1.00 47.81 106 ILE A O 1
ATOM 855 N N . VAL A 1 107 ? 9.006 52.961 -10.919 1.00 47.59 107 VAL A N 1
ATOM 856 C CA . VAL A 1 107 ? 8.144 54.146 -10.989 1.00 47.59 107 VAL A CA 1
ATOM 857 C C . VAL A 1 107 ? 8.870 55.222 -11.780 1.00 47.59 107 VAL A C 1
ATOM 859 O O . VAL A 1 107 ? 10.102 55.327 -11.582 1.00 47.59 107 VAL A O 1
#